Protein AF-A0A6P7GUC5-F1 (afdb_monomer)

Solvent-accessible surface area (backbone atoms only — not comparable to full-atom values): 12044 Å² total; per-residue (Å²): 135,91,84,84,87,88,86,88,76,72,99,66,48,44,67,80,44,71,44,98,54,87,87,63,82,78,76,85,81,84,88,79,85,81,87,86,75,87,81,84,77,70,54,74,70,54,43,53,52,52,51,50,49,60,71,64,71,56,90,74,89,80,86,81,86,86,87,84,86,86,84,71,98,68,81,64,103,61,96,75,87,87,77,90,80,88,52,97,41,102,82,60,71,89,86,76,85,88,87,85,41,72,77,88,30,85,78,31,36,77,35,63,64,91,56,71,45,72,82,86,52,39,68,74,74,46,69,62,86,94,43,61,42,58,83,64,85,69,72,31,34,76,92,79,68,41,48,64,67,59,54,51,54,48,51,54,46,48,29,71,71,73,68,45,83,77,75,84,125

Radius of gyration: 22.19 Å; Cα contacts (8 Å, |Δi|>4): 91; chains: 1; bounding box: 56×47×57 Å

Secondary structure (DSSP, 8-state):
----------S-SGGG---S-SS-----------------PPPHHHHHHHHHHHHTT---------------SS--S-S--------SSTT---------B-SS-TT-TTS-TTPPB-TT-----EEETTEEESSS----BTTTTB-HHHHHHHHHHHHHHH-------

Foldseek 3Di:
DDDDDDDDDDPACLQVAADPDPPDRDGDDDPDDDDDDDDDDDDPVVVVVVVVVVVVVDDDPDDDDDDDDDDDPDDDPDPDDDDDDDDVDPPDDDPDDDDFADDPQPNHNNHHNVDTDPVQDQFDWDDDPNDIPPPDTQRDGVVVPSRVVVVVVVVVCCCVPVVDDPPDD

Mean predicted aligned error: 8.81 Å

Sequence (169 aa):
MRQELVLIREKDDIDAIIATDETEKPKIEINKLYWNVPHILPNISEQLRLNKIVRSNTELPIKFRSWELIEYPTLNNSTRHTWPVNTTTKLESPRHIVVAFHDGRKGKMLKDMSKFDHCNLTNIRMFLNSERYPYQDLNLDFDSNRFATLYEMFANFQESYYHLQTNQS

InterPro domains:
  IPR049512 Double jelly roll-like domain [PF21738] (2-168)

Structure (mmCIF, N/CA/C/O backbone):
data_AF-A0A6P7GUC5-F1
#
_entry.id   AF-A0A6P7GUC5-F1
#
loop_
_atom_site.group_PDB
_atom_site.id
_atom_site.type_symbol
_atom_site.label_atom_id
_atom_site.label_alt_id
_atom_site.label_comp_id
_atom_site.label_asym_id
_atom_site.label_entity_id
_atom_site.label_seq_id
_atom_site.pdbx_PDB_ins_code
_atom_site.Cartn_x
_atom_site.Cartn_y
_atom_site.Cartn_z
_atom_site.occupancy
_atom_site.B_iso_or_equiv
_atom_site.auth_seq_id
_atom_site.auth_comp_id
_atom_site.auth_asym_id
_atom_site.auth_atom_id
_atom_site.pdbx_PDB_model_num
ATOM 1 N N . MET A 1 1 ? -11.924 26.507 14.822 1.00 54.81 1 MET A N 1
ATOM 2 C CA . MET A 1 1 ? -11.037 25.451 14.290 1.00 54.81 1 MET A CA 1
ATOM 3 C C . MET A 1 1 ? -10.538 25.926 12.937 1.00 54.81 1 MET A C 1
ATOM 5 O O . MET A 1 1 ? -11.368 26.208 12.084 1.00 54.81 1 MET A O 1
ATOM 9 N N . ARG A 1 2 ? -9.228 26.131 12.770 1.00 72.12 2 ARG A N 1
ATOM 10 C CA . ARG A 1 2 ? -8.651 26.508 11.472 1.00 72.12 2 ARG A CA 1
ATOM 11 C C . ARG A 1 2 ? -8.560 25.241 10.625 1.00 72.12 2 ARG A C 1
ATOM 13 O O . ARG A 1 2 ? -8.024 24.245 11.097 1.00 72.12 2 ARG A O 1
ATOM 20 N N . GLN A 1 3 ? -9.137 25.273 9.432 1.00 78.44 3 GLN A N 1
ATOM 21 C CA . GLN A 1 3 ? -9.002 24.210 8.441 1.00 78.44 3 GLN A CA 1
ATOM 22 C C . GLN A 1 3 ? -7.952 24.650 7.423 1.00 78.44 3 GLN A C 1
ATOM 24 O O . GLN A 1 3 ? -7.968 25.801 6.986 1.00 78.44 3 GLN A O 1
ATOM 29 N N . GLU A 1 4 ? -7.030 23.758 7.082 1.00 83.25 4 GLU A N 1
ATOM 30 C CA . GLU A 1 4 ? -5.949 24.016 6.136 1.00 83.25 4 GLU A CA 1
ATOM 31 C C . GLU A 1 4 ? -5.842 22.840 5.165 1.00 83.25 4 GLU A C 1
ATOM 33 O O . GLU A 1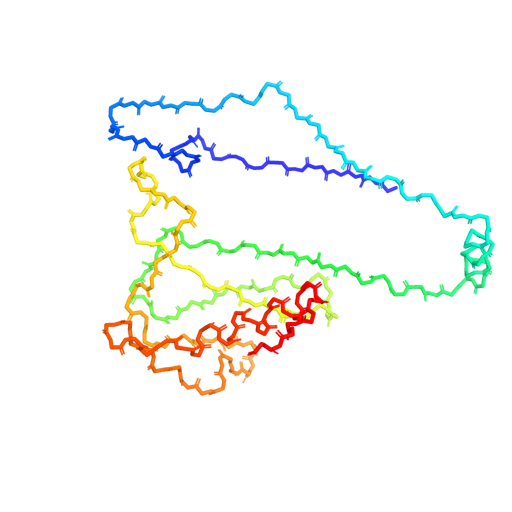 4 ? -5.925 21.682 5.575 1.00 83.25 4 GLU A O 1
ATOM 38 N N . LEU A 1 5 ? -5.690 23.155 3.879 1.00 81.56 5 LEU A N 1
ATOM 39 C CA . LEU A 1 5 ? -5.434 22.194 2.815 1.00 81.56 5 LEU A CA 1
ATOM 40 C C . LEU A 1 5 ? -4.040 22.482 2.262 1.00 81.56 5 LEU A C 1
ATOM 42 O O . LEU A 1 5 ? -3.817 23.538 1.673 1.00 81.56 5 LEU A O 1
ATOM 46 N N . VAL A 1 6 ? -3.119 21.542 2.456 1.00 85.56 6 VAL A N 1
ATOM 47 C CA . VAL A 1 6 ? -1.757 21.610 1.919 1.00 85.56 6 VAL A CA 1
ATOM 48 C C . VAL A 1 6 ? -1.662 20.649 0.743 1.00 85.56 6 VAL A C 1
ATOM 50 O O . VAL A 1 6 ? -2.021 19.480 0.866 1.00 85.56 6 VAL A O 1
ATOM 53 N N . LEU A 1 7 ? -1.182 21.141 -0.397 1.00 84.88 7 LEU A N 1
ATOM 54 C CA . LEU A 1 7 ? -0.927 20.333 -1.585 1.00 84.88 7 LEU A CA 1
ATOM 55 C C . LEU A 1 7 ? 0.566 20.330 -1.857 1.00 84.88 7 LEU A C 1
ATOM 57 O O . LEU A 1 7 ? 1.197 21.384 -1.905 1.00 84.88 7 LEU A O 1
ATOM 61 N N . ILE A 1 8 ? 1.107 19.136 -2.047 1.00 87.19 8 ILE A N 1
ATOM 62 C CA . ILE A 1 8 ? 2.510 18.916 -2.367 1.00 87.19 8 ILE A CA 1
ATOM 63 C C . ILE A 1 8 ? 2.534 18.353 -3.785 1.00 87.19 8 ILE A C 1
ATOM 65 O O . ILE A 1 8 ? 1.852 17.371 -4.069 1.00 87.19 8 ILE A O 1
ATOM 69 N N . ARG A 1 9 ? 3.263 19.013 -4.683 1.00 87.25 9 ARG A N 1
ATOM 70 C CA . ARG A 1 9 ? 3.441 18.598 -6.077 1.00 87.25 9 ARG A CA 1
ATOM 71 C C . ARG A 1 9 ? 4.933 18.513 -6.354 1.00 87.25 9 ARG A C 1
ATOM 73 O O . ARG A 1 9 ? 5.680 19.393 -5.927 1.00 87.25 9 ARG A O 1
ATOM 80 N N . GLU A 1 10 ? 5.334 17.468 -7.063 1.00 85.38 10 GLU A N 1
ATOM 81 C CA . GLU A 1 10 ? 6.693 17.340 -7.576 1.00 85.38 10 GLU A CA 1
ATOM 82 C C . GLU A 1 10 ? 7.010 18.425 -8.612 1.00 85.38 10 GLU A C 1
ATOM 84 O O . GLU A 1 10 ? 6.135 19.145 -9.104 1.00 85.38 10 GLU A O 1
ATOM 89 N N . LYS A 1 11 ? 8.296 18.581 -8.923 1.00 85.88 11 LYS A N 1
ATOM 90 C CA . LYS A 1 11 ? 8.757 19.610 -9.867 1.00 85.88 11 LYS A CA 1
ATOM 91 C C . LYS A 1 11 ? 8.241 19.380 -11.292 1.00 85.88 11 LYS A C 1
ATOM 93 O O . LYS A 1 11 ? 8.078 20.346 -12.041 1.00 85.88 11 LYS A O 1
ATOM 98 N N . ASP A 1 12 ? 8.045 18.124 -11.668 1.00 86.88 12 ASP A N 1
ATOM 99 C CA . ASP A 1 12 ? 7.608 17.713 -12.994 1.00 86.88 12 ASP A CA 1
ATOM 100 C C . ASP A 1 12 ? 6.355 16.828 -12.936 1.00 86.88 12 ASP A C 1
ATOM 102 O O . ASP A 1 12 ? 5.935 16.367 -11.875 1.00 86.88 12 ASP A O 1
ATOM 106 N N . ASP A 1 13 ? 5.729 16.657 -14.102 1.00 87.69 13 ASP A N 1
ATOM 107 C CA . ASP A 1 13 ? 4.472 15.918 -14.269 1.00 87.69 13 ASP A CA 1
ATOM 108 C C . ASP A 1 13 ? 4.686 14.517 -14.843 1.00 87.69 13 ASP A C 1
ATOM 110 O O . ASP A 1 13 ? 3.726 13.866 -15.252 1.00 87.69 13 ASP A O 1
ATOM 114 N N . ILE A 1 14 ? 5.939 14.057 -14.897 1.00 87.81 14 ILE A N 1
ATOM 115 C CA . ILE A 1 14 ? 6.324 12.825 -15.594 1.00 87.81 14 ILE A CA 1
ATOM 116 C C . ILE A 1 14 ? 5.590 11.620 -15.002 1.00 87.81 14 ILE A C 1
ATOM 118 O O . ILE A 1 14 ? 5.098 10.779 -15.746 1.00 87.81 14 ILE A O 1
ATOM 122 N N . ASP A 1 15 ? 5.464 11.579 -13.676 1.00 86.75 15 ASP A N 1
ATOM 123 C CA . ASP A 1 15 ? 4.814 10.486 -12.947 1.00 86.75 15 ASP A CA 1
ATOM 124 C C . ASP A 1 15 ? 3.275 10.586 -12.929 1.00 86.75 15 ASP A C 1
ATOM 126 O O . ASP A 1 15 ? 2.598 9.667 -12.465 1.00 86.75 15 ASP A O 1
ATOM 130 N N . ALA A 1 16 ? 2.701 11.693 -13.414 1.00 87.00 16 ALA A N 1
ATOM 131 C CA . ALA A 1 16 ? 1.257 11.942 -13.401 1.00 87.00 16 ALA A CA 1
ATOM 132 C C . ALA A 1 16 ? 0.560 11.584 -14.726 1.00 87.00 16 ALA A C 1
ATOM 134 O O . ALA A 1 16 ? -0.669 11.649 -14.816 1.00 87.00 16 ALA A O 1
ATOM 135 N N . ILE A 1 17 ? 1.329 11.236 -15.758 1.00 87.06 17 ILE A N 1
ATOM 136 C CA . ILE A 1 17 ? 0.854 11.018 -17.127 1.00 87.06 17 ILE A CA 1
ATOM 137 C C . ILE A 1 17 ? 1.443 9.739 -17.710 1.00 87.06 17 ILE A C 1
ATOM 139 O O . ILE A 1 17 ? 2.521 9.296 -17.328 1.00 87.06 17 ILE A O 1
ATOM 143 N N . ILE A 1 18 ? 0.730 9.169 -18.677 1.00 87.62 18 ILE A N 1
ATOM 144 C CA . ILE A 1 18 ? 1.200 8.032 -19.465 1.00 87.62 18 ILE A CA 1
ATOM 145 C C . ILE A 1 18 ? 1.194 8.488 -20.916 1.00 87.62 18 ILE A C 1
ATOM 147 O O . ILE A 1 18 ? 0.136 8.830 -21.450 1.00 87.62 18 ILE A O 1
ATOM 151 N N . ALA A 1 19 ? 2.368 8.521 -21.534 1.00 85.62 19 ALA A N 1
ATOM 152 C CA . ALA A 1 19 ? 2.530 8.861 -22.940 1.00 85.62 19 ALA A CA 1
ATOM 153 C C . ALA A 1 19 ? 2.808 7.598 -23.765 1.00 85.62 19 ALA A C 1
ATOM 155 O O . ALA A 1 19 ? 3.264 6.580 -23.245 1.00 85.62 19 ALA A O 1
ATOM 156 N N . THR A 1 20 ? 2.524 7.669 -25.065 1.00 84.75 20 THR A N 1
ATOM 157 C CA . THR A 1 20 ? 2.887 6.603 -26.018 1.00 84.75 20 THR A CA 1
ATOM 158 C C . THR A 1 20 ? 4.249 6.841 -26.670 1.00 84.75 20 THR A C 1
ATOM 160 O O . THR A 1 20 ? 4.858 5.890 -27.156 1.00 84.75 20 THR A O 1
ATOM 163 N N . ASP A 1 21 ? 4.746 8.080 -26.629 1.00 83.38 21 ASP A N 1
ATOM 164 C CA . ASP A 1 21 ? 6.042 8.508 -27.155 1.00 83.38 21 ASP A CA 1
ATOM 165 C C . ASP A 1 21 ? 6.838 9.223 -26.045 1.00 83.38 21 ASP A C 1
ATOM 167 O O . ASP A 1 21 ? 6.285 10.017 -25.285 1.00 83.38 21 ASP A O 1
ATOM 171 N N . GLU A 1 22 ? 8.140 8.940 -25.942 1.00 77.62 22 GLU A N 1
ATOM 172 C CA . GLU A 1 22 ? 9.060 9.568 -24.978 1.00 77.62 22 GLU A CA 1
ATOM 173 C C . GLU A 1 22 ? 9.442 11.006 -25.355 1.00 77.62 22 GLU A C 1
ATOM 175 O O . GLU A 1 22 ? 9.984 11.746 -24.530 1.00 77.62 22 GLU A O 1
ATOM 180 N N . THR A 1 23 ? 9.209 11.406 -26.606 1.00 79.19 23 THR A N 1
ATOM 181 C CA . THR A 1 23 ? 9.540 12.754 -27.087 1.00 79.19 23 THR A CA 1
ATOM 182 C C . THR A 1 23 ? 8.492 13.795 -26.708 1.00 79.19 23 THR A C 1
ATOM 184 O O . THR A 1 23 ? 8.808 14.988 -26.619 1.00 79.19 23 THR A O 1
ATOM 187 N N . GLU A 1 24 ? 7.264 13.361 -26.429 1.00 77.25 24 GLU A N 1
ATOM 188 C CA . GLU A 1 24 ? 6.219 14.231 -25.917 1.00 77.25 24 GLU A CA 1
ATOM 189 C C . GLU A 1 24 ? 6.529 14.616 -24.470 1.00 77.25 24 GLU A C 1
ATOM 191 O O . GLU A 1 24 ? 6.925 13.799 -23.644 1.00 77.25 24 GLU A O 1
ATOM 196 N N . LYS A 1 25 ? 6.340 15.897 -24.147 1.00 76.94 25 LYS A N 1
ATOM 197 C CA . LYS A 1 25 ? 6.470 16.416 -22.780 1.00 76.94 25 LYS A CA 1
ATOM 198 C C . LYS A 1 25 ? 5.140 17.022 -22.354 1.00 76.94 25 LYS A C 1
ATOM 200 O O . LYS A 1 25 ? 5.010 18.251 -22.370 1.00 76.94 25 LYS A O 1
ATOM 205 N N . PRO A 1 26 ? 4.128 16.194 -22.043 1.00 80.56 26 PRO A N 1
ATOM 206 C CA . PRO A 1 26 ? 2.843 16.706 -21.619 1.00 80.56 26 PRO A CA 1
ATOM 207 C C . PRO A 1 26 ? 3.006 17.374 -20.252 1.00 80.56 26 PRO A C 1
ATOM 209 O O . PRO A 1 26 ? 3.846 16.993 -19.436 1.00 80.56 26 PRO A O 1
ATOM 212 N N . LYS A 1 27 ? 2.208 18.413 -20.027 1.00 85.94 27 LYS A N 1
ATOM 213 C CA . LYS A 1 27 ? 2.234 19.225 -18.812 1.00 85.94 27 LYS A CA 1
ATOM 214 C C . LYS A 1 27 ? 0.815 19.381 -18.297 1.00 85.94 27 LYS A C 1
ATOM 216 O O . LYS A 1 27 ? -0.099 19.663 -19.072 1.00 85.94 27 LYS A O 1
ATOM 221 N N . ILE A 1 28 ? 0.638 19.230 -16.992 1.00 88.75 28 ILE A N 1
ATOM 222 C CA . ILE A 1 28 ? -0.659 19.370 -16.340 1.00 88.75 28 ILE A CA 1
ATOM 223 C C . ILE A 1 28 ? -0.793 20.797 -15.808 1.00 88.75 28 ILE A C 1
ATOM 225 O O . ILE A 1 28 ? -0.056 21.237 -14.922 1.00 88.75 28 ILE A O 1
ATOM 229 N N . GLU A 1 29 ? -1.776 21.533 -16.316 1.00 90.25 29 GLU A N 1
ATOM 230 C CA . GLU A 1 29 ? -2.089 22.879 -15.836 1.00 90.25 29 GLU A CA 1
ATOM 231 C C . GLU A 1 29 ? -3.378 22.861 -15.008 1.00 90.25 29 GLU A C 1
ATOM 233 O O . GLU A 1 29 ? -4.479 22.637 -15.511 1.00 90.25 29 GLU A O 1
ATOM 238 N N . ILE A 1 30 ? -3.230 23.077 -13.698 1.00 89.50 30 ILE A N 1
ATOM 239 C CA . ILE A 1 30 ? -4.353 23.145 -12.759 1.00 89.50 30 ILE A CA 1
ATOM 240 C C . ILE A 1 30 ? -4.849 24.591 -12.728 1.00 89.50 30 ILE A C 1
ATOM 242 O O . ILE A 1 30 ? -4.292 25.435 -12.032 1.00 89.50 30 ILE A O 1
ATOM 246 N N . ASN A 1 31 ? -5.906 24.875 -13.486 1.00 93.69 31 ASN A N 1
ATOM 247 C CA . ASN A 1 31 ? -6.454 26.231 -13.600 1.00 93.69 31 ASN A CA 1
ATOM 248 C C . ASN A 1 31 ? -7.296 26.646 -12.389 1.00 93.69 31 ASN A C 1
ATOM 250 O O . ASN A 1 31 ? -7.298 27.810 -11.990 1.00 93.69 31 ASN A O 1
ATOM 254 N N . LYS A 1 32 ? -8.065 25.707 -11.829 1.00 91.81 32 LYS A N 1
ATOM 255 C CA . LYS A 1 32 ? -8.955 25.943 -10.689 1.00 91.81 32 LYS A CA 1
ATOM 256 C C . LYS A 1 32 ? -9.017 24.702 -9.818 1.00 91.81 32 LYS A C 1
ATOM 258 O O . LYS A 1 32 ? -9.097 23.589 -10.330 1.00 91.81 32 LYS A O 1
ATOM 263 N N . LEU A 1 33 ? -9.046 24.922 -8.510 1.00 88.12 33 LEU A N 1
ATOM 264 C CA . LEU A 1 33 ? -9.247 23.882 -7.515 1.00 88.12 33 LEU A CA 1
ATOM 265 C C . LEU A 1 33 ? -10.369 24.311 -6.572 1.00 88.12 33 LEU A C 1
ATOM 267 O O . LEU A 1 33 ? -10.338 25.415 -6.030 1.00 88.12 33 LEU A O 1
ATOM 271 N N . TYR A 1 34 ? -11.345 23.430 -6.375 1.00 88.69 34 TYR A N 1
ATOM 272 C CA . TYR A 1 34 ? -12.446 23.638 -5.442 1.00 88.69 34 TYR A CA 1
ATOM 273 C C . TYR A 1 34 ? -12.396 22.565 -4.361 1.00 88.69 34 TYR A C 1
ATOM 275 O O . TYR A 1 34 ? -12.351 21.374 -4.667 1.00 88.69 34 TYR A O 1
ATOM 283 N N . TRP A 1 35 ? -12.415 22.987 -3.098 1.00 85.62 35 TRP A N 1
ATOM 284 C CA . TRP A 1 35 ? -12.523 22.073 -1.970 1.00 85.62 35 TRP A CA 1
ATOM 285 C C . TRP A 1 35 ? -13.980 21.994 -1.515 1.00 85.62 35 TRP A C 1
ATOM 287 O O . TRP A 1 35 ? -14.486 22.887 -0.838 1.00 85.62 35 TRP A O 1
ATOM 297 N N . ASN A 1 36 ? -14.666 20.925 -1.923 1.00 85.12 36 ASN A N 1
ATOM 298 C CA . ASN A 1 36 ? -16.059 20.688 -1.554 1.00 85.12 36 ASN A CA 1
ATOM 299 C C . ASN A 1 36 ? -16.122 19.947 -0.217 1.00 85.12 36 ASN A C 1
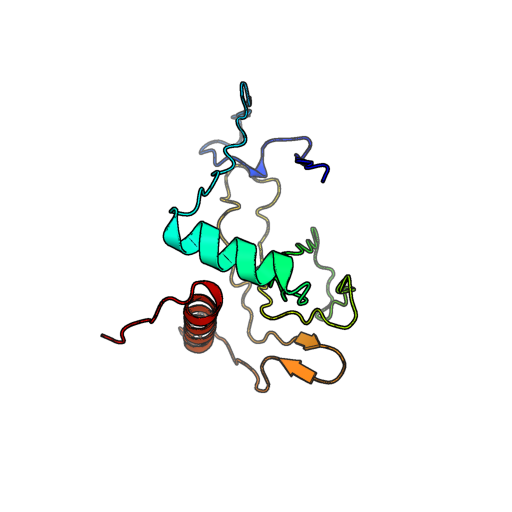ATOM 301 O O . ASN A 1 36 ? -15.916 18.735 -0.162 1.00 85.12 36 ASN A O 1
ATOM 305 N N . VAL A 1 37 ? -16.430 20.674 0.856 1.00 82.69 37 VAL A N 1
ATOM 306 C CA . VAL A 1 37 ? -16.661 20.088 2.180 1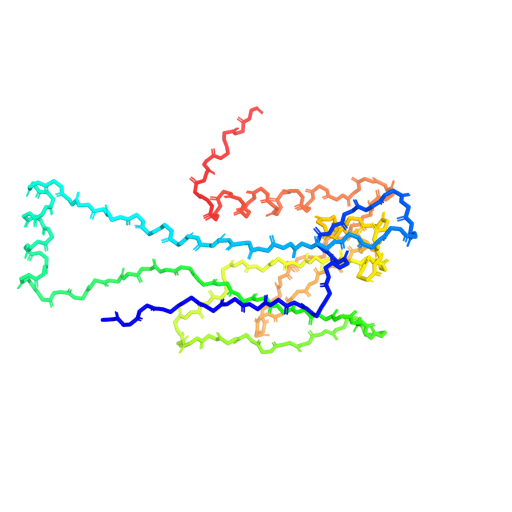.00 82.69 37 VAL A CA 1
ATOM 307 C C . VAL A 1 37 ? -18.172 19.933 2.388 1.00 82.69 37 VAL A C 1
ATOM 309 O O . VAL A 1 37 ? -18.879 20.940 2.454 1.00 82.69 37 VAL A O 1
ATOM 312 N N . PRO A 1 38 ? -18.709 18.701 2.465 1.00 81.88 38 PRO A N 1
ATOM 313 C CA . PRO A 1 38 ? -20.132 18.504 2.690 1.00 81.88 38 PRO A CA 1
ATOM 314 C C . PRO A 1 38 ? -20.513 18.974 4.096 1.00 81.88 38 PRO A C 1
ATOM 316 O O . PRO A 1 38 ? -19.961 18.518 5.098 1.00 81.88 38 PRO A O 1
ATOM 319 N N . HIS A 1 39 ? -21.495 19.868 4.171 1.00 80.06 39 HIS A N 1
ATOM 320 C CA . HIS A 1 39 ? -22.097 20.279 5.432 1.00 80.06 39 HIS A CA 1
ATOM 321 C C . HIS A 1 39 ? -23.307 19.394 5.723 1.00 80.06 39 HIS A C 1
ATOM 323 O O . HIS A 1 39 ? -24.326 19.469 5.039 1.00 80.06 39 HIS A O 1
ATOM 329 N N . ILE A 1 40 ? -23.188 18.545 6.742 1.00 82.31 40 ILE A N 1
ATOM 330 C CA . ILE A 1 40 ? -24.287 17.691 7.193 1.00 82.31 40 ILE A CA 1
ATOM 331 C C . ILE A 1 40 ? -25.073 18.467 8.250 1.00 82.31 40 ILE A C 1
ATOM 333 O O . ILE A 1 40 ? -24.546 18.775 9.319 1.00 82.31 40 ILE A O 1
ATOM 337 N N . LEU A 1 41 ? -26.332 18.789 7.950 1.00 85.62 41 LEU A N 1
ATOM 338 C CA . LEU A 1 41 ? -27.255 19.389 8.910 1.00 85.62 41 LEU A CA 1
ATOM 339 C C . LEU A 1 41 ? -28.174 18.296 9.474 1.00 85.62 41 LEU A C 1
ATOM 341 O O . LEU A 1 41 ? -28.856 17.625 8.696 1.00 85.62 41 LEU A O 1
ATOM 345 N N . PRO A 1 42 ? -28.201 18.083 10.802 1.00 86.25 42 PRO A N 1
ATOM 346 C CA . PRO A 1 42 ? -29.098 17.107 11.400 1.00 86.25 42 PRO A CA 1
ATOM 347 C C . PRO A 1 42 ? -30.554 17.567 11.266 1.00 86.25 42 PRO A C 1
ATOM 349 O O . PRO A 1 42 ? -30.854 18.762 11.301 1.00 86.25 42 PRO A O 1
ATOM 352 N N . ASN A 1 43 ? -31.478 16.610 11.161 1.00 91.44 43 ASN A N 1
ATOM 353 C CA . ASN A 1 43 ? -32.903 16.910 11.292 1.00 91.44 43 ASN A CA 1
ATOM 354 C C . ASN A 1 43 ? -33.221 17.391 12.726 1.00 91.44 43 ASN A C 1
ATOM 356 O O . ASN A 1 43 ? -32.426 17.187 13.642 1.00 91.44 43 ASN A O 1
ATOM 360 N N . ILE A 1 44 ? -34.395 17.991 12.947 1.00 91.12 44 ILE A N 1
ATOM 361 C CA . ILE A 1 44 ? -34.767 18.560 14.260 1.00 91.12 44 ILE A CA 1
ATOM 362 C C . ILE A 1 44 ? -34.692 17.515 15.392 1.00 91.12 44 ILE A C 1
ATOM 364 O O . ILE A 1 44 ? -34.246 17.831 16.494 1.00 91.12 44 ILE A O 1
ATOM 368 N N . SER A 1 45 ? -35.087 16.264 15.132 1.00 91.12 45 SER A N 1
ATOM 369 C CA . SER A 1 45 ? -35.058 15.189 16.136 1.00 91.12 45 SER A CA 1
ATOM 370 C C . SER A 1 45 ? -33.626 14.839 16.558 1.00 91.12 45 SER A C 1
ATOM 372 O O . SER A 1 45 ? -33.312 14.792 17.750 1.00 91.12 45 SER A O 1
ATOM 374 N N . GLU A 1 46 ? -32.727 14.684 15.587 1.00 89.06 46 GLU A N 1
ATOM 375 C CA . GLU A 1 46 ? -31.309 14.411 15.815 1.00 89.06 46 GLU A CA 1
ATOM 376 C C . GLU A 1 46 ? -30.586 15.629 16.394 1.00 89.06 46 GLU A C 1
ATOM 378 O O . GLU A 1 46 ? -29.727 15.486 17.260 1.00 89.06 46 GLU A O 1
ATOM 383 N N . GLN A 1 47 ? -30.986 16.843 16.018 1.00 90.81 47 GLN A N 1
ATOM 384 C CA . GLN A 1 47 ? -30.466 18.071 16.610 1.00 90.81 47 GLN A CA 1
ATOM 385 C C . GLN A 1 47 ? -30.811 18.162 18.103 1.00 90.81 47 GLN A C 1
ATOM 387 O O . GLN A 1 47 ? -29.956 18.524 18.910 1.00 90.81 47 GLN A O 1
ATOM 392 N N . LEU A 1 48 ? -32.035 17.798 18.504 1.00 91.56 48 LEU A N 1
ATOM 393 C CA . LEU A 1 48 ? -32.423 17.730 19.918 1.00 91.56 48 LEU A CA 1
ATOM 394 C C . LEU A 1 48 ? -31.615 16.670 20.681 1.00 91.56 48 LEU A C 1
ATOM 396 O O . LEU A 1 48 ? -31.181 16.930 21.806 1.00 91.56 48 LEU A O 1
ATOM 400 N N . ARG A 1 49 ? -31.367 15.505 20.067 1.00 87.31 49 ARG A N 1
ATOM 401 C CA . ARG A 1 49 ? -30.509 14.452 20.637 1.00 87.31 49 ARG A CA 1
ATOM 402 C C . ARG A 1 49 ? -29.075 14.935 20.832 1.00 87.31 49 ARG A C 1
ATOM 404 O O . ARG A 1 49 ? -28.554 14.836 21.941 1.00 87.31 49 ARG A O 1
ATOM 411 N N . LEU A 1 50 ? -28.473 15.522 19.799 1.00 86.31 50 LEU A N 1
ATOM 412 C CA . LEU A 1 50 ? -27.126 16.090 19.854 1.00 86.31 50 LEU A CA 1
ATOM 413 C C . LEU A 1 50 ? -27.031 17.194 20.910 1.00 86.31 50 LEU A C 1
ATOM 415 O O . LEU A 1 50 ? -26.124 17.170 21.735 1.00 86.31 50 LEU A O 1
ATOM 419 N N . ASN A 1 51 ? -28.006 18.103 20.970 1.00 87.75 51 ASN A N 1
ATOM 420 C CA . ASN A 1 51 ? -28.053 19.151 21.992 1.00 87.75 51 ASN A CA 1
ATOM 421 C C . ASN A 1 51 ? -28.127 18.582 23.414 1.00 87.75 51 ASN A C 1
ATOM 423 O O . ASN A 1 51 ? -27.533 19.152 24.326 1.00 87.75 51 ASN A O 1
ATOM 427 N N . LYS A 1 52 ? -28.834 17.465 23.628 1.00 89.62 52 LYS A N 1
ATOM 428 C CA . LYS A 1 52 ? -28.874 16.799 24.937 1.00 89.62 52 LYS A CA 1
ATOM 429 C C . LYS A 1 52 ? -27.502 16.247 25.328 1.00 89.62 52 LYS A C 1
ATOM 431 O O . LYS A 1 52 ? -27.108 16.425 26.475 1.00 89.62 52 LYS A O 1
ATOM 436 N N . ILE A 1 53 ? -26.782 15.644 24.381 1.00 86.75 53 ILE A N 1
ATOM 437 C CA . ILE A 1 53 ? -25.424 15.118 24.590 1.00 86.75 53 ILE A CA 1
ATOM 438 C C . ILE A 1 53 ? -24.427 16.256 24.861 1.00 86.75 53 ILE A C 1
ATOM 440 O O . ILE A 1 53 ? -23.611 16.173 25.774 1.00 86.75 53 ILE A O 1
ATOM 444 N N . VAL A 1 54 ? -24.526 17.358 24.114 1.00 86.06 54 VAL A N 1
ATOM 445 C CA . VAL A 1 54 ? -23.701 18.554 24.348 1.00 86.06 54 VAL A CA 1
ATOM 446 C C . VAL A 1 54 ? -23.970 19.127 25.743 1.00 86.06 54 VAL A C 1
ATOM 448 O O . VAL A 1 54 ? -23.038 19.464 26.466 1.00 86.06 54 VAL A O 1
ATOM 451 N N . ARG A 1 55 ? -25.241 19.189 26.164 1.00 88.88 55 ARG A N 1
ATOM 452 C CA . ARG A 1 55 ? -25.630 19.674 27.500 1.00 88.88 55 ARG A CA 1
ATOM 453 C C . ARG A 1 55 ? -25.199 18.753 28.635 1.00 88.88 55 ARG A C 1
ATOM 455 O O . ARG A 1 55 ? -24.938 19.252 29.723 1.00 88.88 55 ARG A O 1
ATOM 462 N N . SER A 1 56 ? -25.133 17.441 28.414 1.00 88.50 56 SER A N 1
ATOM 463 C CA . SER A 1 56 ? -24.643 16.499 29.424 1.00 88.50 56 SER A CA 1
ATOM 464 C C . SER A 1 56 ? -23.127 16.562 29.621 1.00 88.50 56 SER A C 1
ATOM 466 O O . SER A 1 56 ? -22.611 15.823 30.456 1.00 88.50 56 SER A O 1
ATOM 468 N N . ASN A 1 57 ? -22.426 17.431 28.874 1.00 82.69 57 ASN A N 1
ATOM 469 C CA . ASN A 1 57 ? -20.985 17.676 28.959 1.00 82.69 57 ASN A CA 1
ATOM 470 C C . ASN A 1 57 ? -20.165 16.377 28.992 1.00 82.69 57 ASN A C 1
ATOM 472 O O . ASN A 1 57 ? -19.203 16.237 29.744 1.00 82.69 57 ASN A O 1
ATOM 476 N N . THR A 1 58 ? -20.621 15.383 28.232 1.00 85.00 58 THR A N 1
ATOM 477 C CA . THR A 1 58 ? -20.035 14.045 28.217 1.00 85.00 58 THR A CA 1
ATOM 478 C C . THR A 1 58 ? -18.992 13.993 27.115 1.00 85.00 58 THR A C 1
ATOM 480 O O . THR A 1 58 ? -19.239 14.473 26.007 1.00 85.00 58 THR A O 1
ATOM 483 N N . GLU A 1 59 ? -17.831 13.412 27.399 1.00 79.69 59 GLU A N 1
ATOM 484 C CA . GLU A 1 59 ? -16.795 13.239 26.385 1.00 79.69 59 GLU A CA 1
ATOM 485 C C . GLU A 1 59 ? -17.298 12.311 25.273 1.00 79.69 59 GLU A C 1
ATOM 487 O O . GLU A 1 59 ? -17.733 11.184 25.519 1.00 79.69 59 GLU A O 1
ATOM 492 N N . LEU A 1 60 ? -17.251 12.802 24.035 1.00 79.62 60 LEU A N 1
ATOM 493 C CA . LEU A 1 60 ? -17.617 12.043 22.847 1.00 79.62 60 LEU A CA 1
ATOM 494 C C . LEU A 1 60 ? -16.345 11.526 22.170 1.00 79.62 60 LEU A C 1
ATOM 496 O O . LEU A 1 60 ? -15.611 12.326 21.583 1.00 79.62 60 LEU A O 1
ATOM 500 N N . PRO A 1 61 ? -16.072 10.210 22.197 1.00 75.56 61 PRO A N 1
ATOM 501 C CA . PRO A 1 61 ? -14.940 9.657 21.472 1.00 75.56 61 PRO A CA 1
ATOM 502 C C . PRO A 1 61 ? -15.222 9.706 19.964 1.00 75.56 61 PRO A C 1
ATOM 504 O O . PRO A 1 61 ? -15.921 8.852 19.414 1.00 75.56 61 PRO A O 1
ATOM 507 N N . ILE A 1 62 ? -14.670 10.709 19.280 1.00 73.94 62 ILE A N 1
ATOM 508 C CA . ILE A 1 62 ? -14.724 10.817 17.820 1.00 73.94 62 ILE A CA 1
ATOM 509 C C . ILE A 1 62 ? -13.551 10.029 17.240 1.00 73.94 62 ILE A C 1
ATOM 511 O O . ILE A 1 62 ? -12.396 10.433 17.349 1.00 73.94 62 ILE A O 1
ATOM 515 N N . LYS A 1 63 ? -13.851 8.891 16.610 1.00 76.25 63 LYS A N 1
ATOM 516 C CA . LYS A 1 63 ? -12.850 8.083 15.909 1.00 76.25 63 LYS A CA 1
ATOM 517 C C . LYS A 1 63 ? -12.674 8.618 14.492 1.00 76.25 63 LYS A C 1
ATOM 519 O O . LYS A 1 63 ? -13.633 8.649 13.725 1.00 76.25 63 LYS A O 1
ATOM 524 N N . PHE A 1 64 ? -11.452 8.986 14.134 1.00 77.25 64 PHE A N 1
ATOM 525 C CA . PHE A 1 64 ? -11.070 9.304 12.761 1.00 77.25 64 PHE A CA 1
ATOM 526 C C . PHE A 1 64 ? -9.955 8.363 12.303 1.00 77.25 64 PHE A C 1
ATOM 528 O O . PHE A 1 64 ? -9.323 7.685 13.111 1.00 77.25 64 PHE A O 1
ATOM 535 N N . ARG A 1 65 ? -9.758 8.278 10.987 1.00 81.31 65 ARG A N 1
ATOM 536 C CA . ARG A 1 65 ? -8.640 7.550 10.384 1.00 81.31 65 ARG A CA 1
ATOM 537 C C . ARG A 1 65 ? -7.646 8.572 9.855 1.00 81.31 65 ARG A C 1
ATOM 539 O O . ARG A 1 65 ? -8.058 9.538 9.216 1.00 81.31 65 ARG A O 1
ATOM 546 N N . SER A 1 66 ? -6.369 8.339 10.103 1.00 81.62 66 SER A N 1
ATOM 547 C CA . SER A 1 66 ? -5.263 9.041 9.462 1.00 81.62 66 SER A CA 1
ATOM 548 C C . SER A 1 66 ? -4.507 8.070 8.560 1.00 81.62 66 SER A C 1
ATOM 550 O O . SER A 1 66 ? -4.605 6.851 8.715 1.00 81.62 66 SER A O 1
ATOM 552 N N . TRP A 1 67 ? -3.792 8.628 7.591 1.00 84.81 67 TRP A N 1
ATOM 553 C CA . TRP A 1 67 ? -2.931 7.891 6.678 1.00 84.81 67 TRP A CA 1
ATOM 554 C C . TRP A 1 67 ? -1.551 8.543 6.693 1.00 84.81 67 TRP A C 1
ATOM 556 O O . TRP A 1 67 ? -1.456 9.770 6.679 1.00 84.81 67 TRP A O 1
ATOM 566 N N . GLU A 1 68 ? -0.503 7.726 6.708 1.00 85.69 68 GLU A N 1
ATOM 567 C CA . GLU A 1 68 ? 0.892 8.151 6.576 1.00 85.69 68 GLU A CA 1
ATOM 568 C C . GLU A 1 68 ? 1.495 7.381 5.396 1.00 85.69 68 GLU A C 1
ATOM 570 O O . GLU A 1 68 ? 1.366 6.158 5.320 1.00 85.69 68 GLU A O 1
ATOM 575 N N . LEU A 1 69 ? 2.099 8.103 4.449 1.00 87.50 69 LEU A N 1
ATOM 576 C CA . LEU A 1 69 ? 2.799 7.522 3.306 1.00 87.50 69 LEU A CA 1
ATOM 577 C C . LEU A 1 69 ? 4.301 7.634 3.543 1.00 87.50 69 LEU A C 1
ATOM 579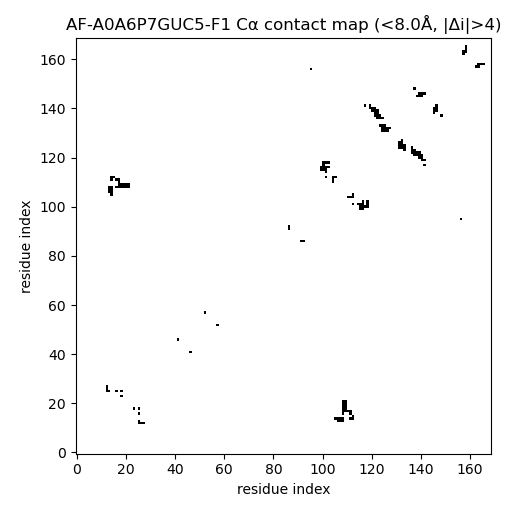 O O . LEU A 1 69 ? 4.809 8.719 3.817 1.00 87.50 69 LEU A O 1
ATOM 583 N N . ILE A 1 70 ? 5.002 6.514 3.392 1.00 87.94 70 ILE A N 1
ATOM 584 C CA . ILE A 1 70 ? 6.457 6.445 3.498 1.00 87.94 70 ILE A CA 1
ATOM 585 C C . ILE A 1 70 ? 6.979 5.887 2.184 1.00 87.94 70 ILE A C 1
ATOM 587 O O . ILE A 1 70 ? 6.709 4.739 1.835 1.00 87.94 70 ILE A O 1
ATOM 591 N N . GLU A 1 71 ? 7.713 6.718 1.451 1.00 87.19 71 GLU A N 1
ATOM 592 C CA . GLU A 1 71 ? 8.280 6.363 0.156 1.00 87.19 71 GLU A CA 1
ATOM 593 C C . GLU A 1 71 ? 9.795 6.174 0.269 1.00 87.19 71 GLU A C 1
ATOM 595 O O . GLU A 1 71 ? 10.512 7.027 0.794 1.00 87.19 71 GLU A O 1
ATOM 600 N N . TYR A 1 72 ? 10.286 5.063 -0.279 1.00 86.88 72 TYR A N 1
ATOM 601 C CA . TYR A 1 72 ? 11.709 4.829 -0.497 1.00 86.88 72 TYR A CA 1
ATOM 602 C C . TYR A 1 72 ? 11.991 4.902 -2.003 1.00 86.88 72 TYR A C 1
ATOM 604 O O . TYR A 1 72 ? 11.747 3.920 -2.703 1.00 86.88 72 TYR A O 1
ATOM 612 N N . PRO A 1 73 ? 12.506 6.035 -2.525 1.00 76.56 73 PRO A N 1
ATOM 613 C CA . PRO A 1 73 ? 12.683 6.225 -3.969 1.00 76.56 73 PRO A CA 1
ATOM 614 C C . PRO A 1 73 ? 13.713 5.261 -4.570 1.00 76.56 73 PRO A C 1
ATOM 616 O O . PRO A 1 73 ? 13.636 4.913 -5.744 1.00 76.56 73 PRO A O 1
ATOM 619 N N . THR A 1 74 ? 14.668 4.811 -3.758 1.00 77.69 74 THR A N 1
ATOM 620 C CA . THR A 1 74 ? 15.629 3.768 -4.109 1.00 77.69 74 THR A CA 1
ATOM 621 C C . THR A 1 74 ? 15.755 2.805 -2.942 1.00 77.69 74 THR A C 1
ATOM 623 O O . THR A 1 74 ? 16.171 3.202 -1.849 1.00 77.69 74 THR A O 1
ATOM 626 N N . LEU A 1 75 ? 15.421 1.538 -3.174 1.00 76.25 75 LEU A N 1
ATOM 627 C CA . LEU A 1 75 ? 15.717 0.472 -2.228 1.00 76.25 75 LEU A CA 1
ATOM 628 C C . LEU A 1 75 ? 17.216 0.171 -2.308 1.00 76.25 75 LEU A C 1
ATOM 630 O O . LEU A 1 75 ? 17.764 -0.061 -3.384 1.00 76.25 75 LEU A O 1
ATOM 634 N N . ASN A 1 76 ? 17.898 0.221 -1.167 1.00 76.75 76 ASN A N 1
ATOM 635 C CA . ASN A 1 76 ? 19.253 -0.309 -1.063 1.00 76.75 76 ASN A CA 1
ATOM 636 C C . ASN A 1 76 ? 19.210 -1.848 -1.169 1.00 76.75 76 ASN A C 1
ATOM 638 O O . ASN A 1 76 ? 18.146 -2.452 -1.071 1.00 76.75 76 ASN A O 1
ATOM 642 N N . ASN A 1 77 ? 20.363 -2.509 -1.303 1.00 79.69 77 ASN A N 1
ATOM 643 C CA . ASN A 1 77 ? 20.444 -3.981 -1.356 1.00 79.69 77 ASN A CA 1
ATOM 644 C C . ASN A 1 77 ? 20.105 -4.673 -0.009 1.00 79.69 77 ASN A C 1
ATOM 646 O O . ASN A 1 77 ? 20.533 -5.800 0.240 1.00 79.69 77 ASN A O 1
ATOM 650 N N . SER A 1 78 ? 19.389 -3.997 0.893 1.00 84.56 78 SER A N 1
ATOM 651 C CA . SER A 1 78 ? 18.926 -4.551 2.162 1.00 84.56 78 SER A CA 1
ATOM 652 C C . SER A 1 78 ? 17.586 -5.252 1.979 1.00 84.56 78 SER A C 1
ATOM 654 O O . SER A 1 78 ? 16.734 -4.828 1.210 1.00 84.56 78 SER A O 1
ATOM 656 N N . THR A 1 79 ? 17.364 -6.301 2.764 1.00 85.62 79 THR A N 1
ATOM 657 C CA . THR A 1 79 ? 16.056 -6.961 2.911 1.00 85.62 79 THR A CA 1
ATOM 658 C C . THR A 1 79 ? 15.307 -6.494 4.161 1.00 85.62 79 THR A C 1
ATOM 660 O O . THR A 1 79 ? 14.252 -7.028 4.505 1.00 85.62 79 THR A O 1
ATOM 663 N N . ARG A 1 80 ? 15.867 -5.521 4.890 1.00 87.44 80 ARG A N 1
ATOM 664 C CA . ARG A 1 80 ? 15.297 -4.951 6.113 1.00 87.44 80 ARG A CA 1
ATOM 665 C C . ARG A 1 80 ? 15.300 -3.434 6.041 1.00 87.44 80 ARG A C 1
ATOM 667 O O . ARG A 1 80 ? 16.347 -2.822 5.826 1.00 87.44 80 ARG A O 1
ATOM 674 N N . HIS A 1 81 ? 14.135 -2.864 6.316 1.00 86.88 81 HIS A N 1
ATOM 675 C CA . HIS A 1 81 ? 13.921 -1.432 6.434 1.00 86.88 81 HIS A CA 1
ATOM 676 C C . HIS A 1 81 ? 13.208 -1.150 7.749 1.00 86.88 81 HIS A C 1
ATOM 678 O O . HIS A 1 81 ? 12.324 -1.905 8.155 1.00 86.88 81 HIS A O 1
ATOM 684 N N . THR A 1 82 ? 13.612 -0.064 8.396 1.00 87.44 82 THR A N 1
ATOM 685 C CA . THR A 1 82 ? 12.997 0.430 9.623 1.00 87.44 82 THR A CA 1
ATOM 686 C C . THR A 1 82 ? 12.599 1.871 9.381 1.00 87.44 82 THR A C 1
ATOM 688 O O . THR A 1 82 ? 13.427 2.679 8.957 1.00 87.44 82 THR A O 1
ATOM 691 N N . TRP A 1 83 ? 11.348 2.191 9.678 1.00 86.00 83 TRP A N 1
ATOM 692 C CA . TRP A 1 83 ? 10.842 3.553 9.685 1.00 86.00 83 TRP A CA 1
ATOM 693 C C . TRP A 1 83 ? 10.131 3.824 11.010 1.00 86.00 83 TRP A C 1
ATOM 695 O O . TRP A 1 83 ? 9.543 2.905 11.592 1.00 86.00 83 TRP A O 1
ATOM 705 N N . PRO A 1 84 ? 10.190 5.064 11.517 1.00 82.19 84 PRO A N 1
ATOM 706 C CA . PRO A 1 84 ? 9.351 5.464 12.631 1.00 82.19 84 PRO A CA 1
ATOM 707 C C . PRO A 1 84 ? 7.894 5.529 12.167 1.00 82.19 84 PRO A C 1
ATOM 709 O O . PRO A 1 84 ? 7.605 6.031 11.085 1.00 82.19 84 PRO A O 1
ATOM 712 N N . VAL A 1 85 ? 6.981 5.033 12.998 1.00 76.50 85 VAL A N 1
ATOM 713 C CA . VAL A 1 85 ? 5.542 5.252 12.827 1.00 76.50 85 VAL A CA 1
ATOM 714 C C . VAL A 1 85 ? 5.143 6.340 13.813 1.00 76.50 85 VAL A C 1
ATOM 716 O O . VAL A 1 85 ? 5.248 6.141 15.027 1.00 76.50 85 VAL A O 1
ATOM 719 N N . ASN A 1 86 ? 4.741 7.504 13.307 1.00 68.12 86 ASN A N 1
ATOM 720 C CA . ASN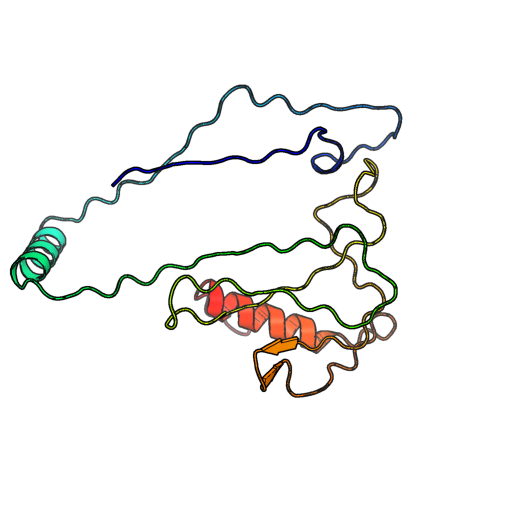 A 1 86 ? 4.419 8.646 14.154 1.00 68.12 86 ASN A CA 1
ATOM 721 C C . ASN A 1 86 ? 2.983 8.517 14.670 1.00 68.12 86 ASN A C 1
ATOM 723 O O . ASN A 1 86 ? 2.030 8.946 14.030 1.00 68.12 86 ASN A O 1
ATOM 727 N N . THR A 1 87 ? 2.812 7.929 15.851 1.00 64.06 87 THR A N 1
ATOM 728 C CA . THR A 1 87 ? 1.515 7.922 16.538 1.00 64.06 87 THR A CA 1
ATOM 729 C C . THR A 1 87 ? 1.390 9.213 17.344 1.00 64.06 87 THR A C 1
ATOM 731 O O . THR A 1 87 ? 2.142 9.415 18.302 1.00 64.06 87 THR A O 1
ATOM 734 N N . THR A 1 88 ? 0.458 10.095 16.972 1.00 57.25 88 THR A N 1
ATOM 735 C CA . THR A 1 88 ? 0.264 11.426 17.592 1.00 57.25 88 THR A CA 1
ATOM 736 C C . THR A 1 88 ? -0.045 11.307 19.086 1.00 57.25 88 THR A C 1
ATOM 738 O O . THR A 1 88 ? 0.249 12.198 19.884 1.00 57.25 88 THR A O 1
ATOM 741 N N . THR A 1 89 ? -0.615 10.168 19.482 1.00 55.94 89 THR A N 1
ATOM 742 C CA . THR A 1 89 ? -0.914 9.799 20.862 1.00 55.94 89 THR A CA 1
ATOM 743 C C . THR A 1 89 ? -0.564 8.326 21.099 1.00 55.94 89 THR A C 1
ATOM 745 O O . THR A 1 89 ? -0.659 7.509 20.187 1.00 55.94 89 THR A O 1
ATOM 748 N N . LYS A 1 90 ? -0.237 7.937 22.342 1.00 54.62 90 LYS A N 1
ATOM 749 C CA . LYS A 1 90 ? -0.055 6.519 22.745 1.00 54.62 90 LYS A CA 1
ATOM 750 C C . LYS A 1 90 ? -1.322 5.646 22.566 1.00 54.62 90 LYS A C 1
ATOM 752 O O . LYS A 1 90 ? -1.310 4.483 22.955 1.00 54.62 90 LYS A O 1
ATOM 757 N N . LEU A 1 91 ? -2.419 6.210 22.050 1.00 59.84 91 LEU A N 1
ATOM 758 C CA . LEU A 1 91 ? -3.695 5.538 21.785 1.00 59.84 91 LEU A CA 1
ATOM 759 C C . LEU A 1 91 ? -3.893 5.163 20.310 1.00 59.84 91 LEU A C 1
ATOM 761 O O . LEU A 1 91 ? -4.807 4.399 19.998 1.00 59.84 91 LEU A O 1
ATOM 765 N N . GLU A 1 92 ? -3.074 5.688 19.402 1.00 68.25 92 GLU A N 1
ATOM 766 C CA . GLU A 1 92 ? -3.157 5.366 17.980 1.00 68.25 92 GLU A CA 1
ATOM 767 C C . GLU A 1 92 ? -2.325 4.111 17.703 1.00 68.25 92 GLU A C 1
ATOM 769 O O . GLU A 1 92 ? -1.120 4.090 17.932 1.00 68.25 92 GLU A O 1
ATOM 774 N N . SER A 1 93 ? -2.971 3.046 17.224 1.00 72.25 93 SER A N 1
ATOM 775 C CA . SER A 1 93 ? -2.286 1.855 16.712 1.00 72.25 93 SER A CA 1
ATOM 776 C C . SER A 1 93 ? -2.525 1.742 15.205 1.00 72.25 93 SER A C 1
ATOM 778 O O . SER A 1 93 ? -3.660 1.948 14.756 1.00 72.25 93 SER A O 1
ATOM 780 N N . PRO A 1 94 ? -1.491 1.431 14.400 1.00 82.50 94 PRO A N 1
ATOM 781 C CA . PRO A 1 94 ? -1.673 1.162 12.981 1.00 82.50 94 PRO A CA 1
ATOM 782 C C . PRO A 1 94 ? -2.633 -0.010 12.801 1.00 82.50 94 PRO A C 1
ATOM 784 O O . PRO A 1 94 ? -2.377 -1.112 13.279 1.00 82.50 94 PRO A O 1
ATOM 787 N N . ARG A 1 95 ? -3.755 0.231 12.122 1.00 85.56 95 ARG A N 1
ATOM 788 C CA . ARG A 1 95 ? -4.763 -0.811 11.882 1.00 85.56 95 ARG A CA 1
ATOM 789 C C . ARG A 1 95 ? -4.470 -1.615 10.619 1.00 85.56 95 ARG A C 1
ATOM 791 O O . ARG A 1 95 ? -4.758 -2.805 10.561 1.00 85.56 95 ARG A O 1
ATOM 798 N N . HIS A 1 96 ? -3.920 -0.954 9.607 1.00 88.88 96 HIS A N 1
ATOM 799 C CA . HIS A 1 96 ? -3.638 -1.531 8.301 1.00 88.88 96 HIS A CA 1
ATOM 800 C C . HIS A 1 96 ? -2.313 -0.988 7.803 1.00 88.88 96 HIS A C 1
ATOM 802 O O . HIS A 1 96 ? -2.022 0.192 7.990 1.00 88.88 96 HIS A O 1
ATOM 808 N N . ILE A 1 97 ? -1.527 -1.848 7.165 1.00 89.50 97 ILE A N 1
ATOM 809 C CA . ILE A 1 97 ? -0.281 -1.456 6.521 1.00 89.50 97 ILE A CA 1
ATOM 810 C C . ILE A 1 97 ? -0.282 -2.071 5.134 1.00 89.50 97 ILE A C 1
ATOM 812 O O . ILE A 1 97 ? -0.459 -3.279 4.981 1.00 89.50 97 ILE A O 1
ATOM 816 N N . VAL A 1 98 ? -0.128 -1.214 4.131 1.00 92.00 98 VAL A N 1
ATOM 817 C CA . VAL A 1 98 ? -0.088 -1.604 2.725 1.00 92.00 98 VAL A CA 1
ATOM 818 C C . VAL A 1 98 ? 1.331 -1.379 2.243 1.00 92.00 98 VAL A C 1
ATOM 820 O O . VAL A 1 98 ? 1.866 -0.280 2.372 1.00 92.00 98 VAL A O 1
ATOM 823 N N . VAL A 1 99 ? 1.941 -2.433 1.711 1.00 91.62 99 VAL A N 1
ATOM 824 C CA . VAL A 1 99 ? 3.262 -2.363 1.092 1.00 91.62 99 VAL A CA 1
ATOM 825 C C . VAL A 1 99 ? 3.087 -2.602 -0.393 1.00 91.62 99 VAL A C 1
ATOM 827 O O . VAL A 1 99 ? 2.420 -3.555 -0.794 1.00 91.62 99 VAL A O 1
ATOM 830 N N . ALA A 1 100 ? 3.681 -1.730 -1.195 1.00 92.56 100 ALA A N 1
ATOM 831 C CA . ALA A 1 100 ? 3.616 -1.805 -2.639 1.00 92.56 100 ALA A CA 1
ATOM 832 C C . ALA A 1 100 ? 4.984 -1.467 -3.235 1.00 92.56 100 ALA A C 1
ATOM 834 O O . ALA A 1 100 ? 5.752 -0.704 -2.646 1.00 92.56 100 ALA A O 1
ATOM 835 N N . PHE A 1 101 ? 5.284 -2.055 -4.389 1.00 91.44 101 PHE A N 1
ATOM 836 C CA . PHE A 1 101 ? 6.574 -1.920 -5.052 1.00 91.44 101 PHE A CA 1
ATOM 837 C C . PHE A 1 101 ? 6.394 -1.391 -6.472 1.00 91.44 101 PHE A C 1
ATOM 839 O O . PHE A 1 101 ? 5.398 -1.679 -7.136 1.00 91.44 101 PHE A O 1
ATOM 846 N N . HIS A 1 102 ? 7.390 -0.641 -6.935 1.00 90.69 102 HIS A N 1
ATOM 847 C CA . HIS A 1 102 ? 7.538 -0.222 -8.323 1.00 90.69 102 HIS A CA 1
ATOM 848 C C . HIS A 1 102 ? 8.899 -0.685 -8.839 1.00 90.69 102 HIS A C 1
ATOM 850 O O . HIS A 1 102 ? 9.910 -0.492 -8.164 1.00 90.69 102 HIS A O 1
ATOM 856 N N . ASP A 1 103 ? 8.936 -1.215 -10.059 1.00 89.44 103 ASP A N 1
ATOM 857 C CA . ASP A 1 103 ? 10.166 -1.576 -10.757 1.00 89.44 103 ASP A CA 1
ATOM 858 C C . ASP A 1 103 ? 10.455 -0.620 -11.923 1.00 89.44 103 ASP A C 1
ATOM 860 O O . ASP A 1 103 ? 9.914 -0.709 -13.039 1.00 89.44 103 ASP A O 1
ATOM 864 N N . GLY A 1 104 ? 11.333 0.344 -11.635 1.00 88.06 104 GLY A N 1
ATOM 865 C CA . GLY A 1 104 ? 11.855 1.288 -12.615 1.00 88.06 104 GLY A CA 1
ATOM 866 C C . GLY A 1 104 ? 10.748 2.001 -13.386 1.00 88.06 104 GLY A C 1
ATOM 867 O O . GLY A 1 104 ? 10.823 2.032 -14.617 1.00 88.06 104 GLY A O 1
ATOM 868 N N . ARG A 1 105 ? 9.715 2.476 -12.676 1.00 88.69 105 ARG A N 1
ATOM 869 C CA . ARG A 1 105 ? 8.580 3.256 -13.208 1.00 88.69 105 ARG A CA 1
ATOM 870 C C . ARG A 1 105 ? 8.753 4.757 -13.001 1.00 88.69 105 ARG A C 1
ATOM 872 O O . ARG A 1 105 ? 8.472 5.519 -13.914 1.00 88.69 105 ARG A O 1
ATOM 879 N N . LYS A 1 106 ? 9.287 5.151 -11.841 1.00 87.75 106 LYS A N 1
ATOM 880 C CA . LYS A 1 106 ? 9.499 6.554 -11.475 1.00 87.75 106 LYS A CA 1
ATOM 881 C C . LYS A 1 106 ? 10.336 7.277 -12.531 1.00 87.75 106 LYS A C 1
ATOM 883 O O . LYS A 1 106 ? 11.393 6.779 -12.929 1.00 87.75 106 LYS A O 1
ATOM 888 N N . GLY A 1 107 ? 9.853 8.427 -12.983 1.00 86.62 107 GLY A N 1
ATOM 889 C CA . GLY A 1 107 ? 10.478 9.249 -14.011 1.00 86.62 107 GLY A CA 1
ATOM 890 C C . GLY A 1 107 ? 10.379 8.688 -15.433 1.00 86.62 107 GLY A C 1
ATOM 891 O O . GLY A 1 107 ? 11.098 9.169 -16.308 1.00 86.62 107 GLY A O 1
ATOM 892 N N . LYS A 1 108 ? 9.536 7.676 -15.696 1.00 87.50 108 LYS A N 1
ATOM 893 C CA . LYS A 1 108 ? 9.353 7.104 -17.042 1.00 87.50 108 LYS A CA 1
ATOM 894 C C . LYS A 1 108 ? 7.939 7.335 -17.567 1.00 87.50 108 LYS A C 1
ATOM 896 O O . LYS A 1 108 ? 7.018 6.633 -17.173 1.00 87.50 108 LYS A O 1
ATOM 901 N N . MET A 1 109 ? 7.798 8.213 -18.563 1.00 85.62 109 MET A N 1
ATOM 902 C CA . MET A 1 109 ? 6.493 8.534 -19.169 1.00 85.62 109 MET A CA 1
ATOM 903 C C . MET A 1 109 ? 5.798 7.352 -19.860 1.00 85.62 109 MET A C 1
ATOM 905 O O . MET A 1 109 ? 4.575 7.343 -19.966 1.00 85.62 109 MET A O 1
ATOM 909 N N . LEU A 1 110 ? 6.550 6.352 -20.331 1.00 87.81 110 LEU A N 1
ATOM 910 C CA . LEU A 1 110 ? 5.967 5.159 -20.959 1.00 87.81 110 LEU A CA 1
ATOM 911 C C . LEU A 1 110 ? 5.407 4.149 -19.948 1.00 87.81 110 LEU A C 1
ATOM 913 O O . LEU A 1 110 ? 4.774 3.169 -20.345 1.00 87.81 110 LEU A O 1
ATOM 917 N N . LYS A 1 111 ? 5.681 4.319 -18.648 1.00 89.25 111 LYS A N 1
ATOM 918 C CA . LYS A 1 111 ? 5.257 3.373 -17.614 1.00 89.25 111 LYS A CA 1
ATOM 919 C C . LYS A 1 111 ? 4.225 4.006 -16.689 1.00 89.25 111 LYS A C 1
ATOM 921 O O . LYS A 1 111 ? 4.461 5.028 -16.068 1.00 89.25 111 LYS A O 1
ATOM 926 N N . ASP A 1 112 ? 3.106 3.310 -16.535 1.00 89.50 112 ASP A N 1
ATOM 927 C CA . ASP A 1 112 ? 2.030 3.693 -15.623 1.00 89.50 112 ASP A CA 1
ATOM 928 C C . ASP A 1 112 ? 2.470 3.589 -14.152 1.00 89.50 112 ASP A C 1
ATOM 930 O O . ASP A 1 112 ? 2.783 2.491 -13.676 1.00 89.50 112 ASP A O 1
ATOM 934 N N . MET A 1 113 ? 2.468 4.724 -13.446 1.00 89.00 113 MET A N 1
ATOM 935 C CA . MET A 1 113 ? 2.775 4.839 -12.014 1.00 89.00 113 MET A CA 1
ATOM 936 C C . MET A 1 113 ? 1.637 4.372 -11.096 1.00 89.00 113 MET A C 1
ATOM 938 O O . MET A 1 113 ? 1.855 4.186 -9.904 1.00 89.00 113 MET A O 1
ATOM 942 N N . SER A 1 114 ? 0.427 4.152 -11.623 1.00 89.38 114 SER A N 1
ATOM 943 C CA . SER A 1 114 ? -0.694 3.586 -10.860 1.00 89.38 114 SER A CA 1
ATOM 944 C C . SER A 1 114 ? -0.613 2.062 -10.710 1.00 89.38 114 SER A C 1
ATOM 946 O O . SER A 1 114 ? -1.415 1.460 -9.989 1.00 89.38 114 SER A O 1
ATOM 948 N N . LYS A 1 115 ? 0.327 1.414 -11.411 1.00 91.38 115 LYS A N 1
ATOM 949 C CA . LYS A 1 115 ? 0.520 -0.037 -11.385 1.00 91.38 115 LYS A CA 1
ATOM 950 C C . LYS A 1 115 ? 1.679 -0.406 -10.476 1.00 91.38 115 LYS A C 1
ATOM 952 O O . LYS A 1 115 ? 2.787 0.092 -10.638 1.00 91.38 115 LYS A O 1
ATOM 957 N N . PHE A 1 116 ? 1.416 -1.369 -9.605 1.00 91.88 116 PHE A N 1
ATOM 958 C CA . PHE A 1 116 ? 2.408 -1.950 -8.715 1.00 91.88 116 PHE A CA 1
ATOM 959 C C . PHE A 1 116 ? 2.947 -3.261 -9.278 1.00 91.88 116 PHE A C 1
ATOM 961 O O . PHE A 1 116 ? 2.226 -4.011 -9.939 1.00 91.88 116 PHE A O 1
ATOM 968 N N . ASP A 1 117 ? 4.216 -3.528 -8.996 1.00 92.38 117 ASP A N 1
ATOM 969 C CA . ASP A 1 117 ? 4.923 -4.725 -9.429 1.00 92.38 117 ASP A CA 1
ATOM 970 C C . ASP A 1 117 ? 5.028 -5.728 -8.276 1.00 92.38 117 ASP A C 1
ATOM 972 O O . ASP A 1 117 ? 5.144 -5.361 -7.107 1.00 92.38 117 ASP A O 1
ATOM 976 N N . HIS A 1 118 ? 5.006 -7.019 -8.603 1.00 92.12 118 HIS A N 1
ATOM 977 C CA . HIS A 1 118 ? 5.166 -8.079 -7.606 1.00 92.12 118 HIS A CA 1
ATOM 978 C C . HIS A 1 118 ? 6.632 -8.312 -7.207 1.00 92.12 118 HIS A C 1
ATOM 980 O O . HIS A 1 118 ? 6.889 -8.947 -6.186 1.00 92.12 118 HIS A O 1
ATOM 986 N N . CYS A 1 119 ? 7.592 -7.831 -8.008 1.00 90.00 119 CYS A N 1
ATOM 987 C CA . CYS A 1 119 ? 9.039 -7.886 -7.751 1.00 90.00 119 CYS A CA 1
ATOM 988 C C . CYS A 1 119 ? 9.575 -9.275 -7.348 1.00 90.00 119 CYS A C 1
ATOM 990 O O . CYS A 1 119 ? 10.506 -9.371 -6.551 1.00 90.00 119 CYS A O 1
ATOM 992 N N . ASN A 1 120 ? 8.975 -10.354 -7.868 1.00 90.06 120 ASN A N 1
ATOM 993 C CA . ASN A 1 120 ? 9.272 -11.746 -7.485 1.00 90.06 120 ASN A CA 1
ATOM 994 C C . ASN A 1 120 ? 9.306 -11.966 -5.962 1.00 90.06 120 ASN A C 1
ATOM 996 O O . ASN A 1 120 ? 10.105 -12.745 -5.439 1.00 90.06 120 ASN A O 1
ATOM 1000 N N . LEU A 1 121 ? 8.441 -11.248 -5.243 1.00 91.75 121 LEU A N 1
ATOM 1001 C CA . LEU A 1 121 ? 8.346 -11.324 -3.799 1.00 91.75 121 LEU A CA 1
ATOM 1002 C C . LEU A 1 121 ? 7.941 -12.738 -3.384 1.00 91.75 121 LEU A C 1
ATOM 1004 O O . LEU A 1 121 ? 6.878 -13.213 -3.760 1.00 91.75 121 LEU A O 1
ATOM 1008 N N . THR A 1 122 ? 8.760 -13.386 -2.562 1.00 93.75 122 THR A N 1
ATOM 1009 C CA . THR A 1 122 ? 8.434 -14.696 -1.976 1.00 93.75 122 THR A CA 1
ATOM 1010 C C . THR A 1 122 ? 7.820 -14.552 -0.592 1.00 93.75 122 THR A C 1
ATOM 1012 O O . THR A 1 122 ? 6.896 -15.270 -0.224 1.00 93.75 122 THR A O 1
ATOM 1015 N N . ASN A 1 123 ? 8.322 -13.603 0.196 1.00 93.75 123 ASN A N 1
ATOM 1016 C CA . ASN A 1 123 ? 7.887 -13.369 1.561 1.00 93.75 123 ASN A CA 1
ATOM 1017 C C . ASN A 1 123 ? 8.031 -11.896 1.923 1.00 93.75 123 ASN A C 1
ATOM 1019 O O . ASN A 1 123 ? 9.073 -11.288 1.684 1.00 93.75 123 ASN A O 1
ATOM 1023 N N . ILE A 1 124 ? 7.014 -11.357 2.590 1.00 92.19 124 ILE A N 1
ATOM 1024 C CA . ILE A 1 124 ? 7.094 -10.079 3.288 1.00 92.19 124 ILE A CA 1
ATOM 1025 C C . ILE A 1 124 ? 6.664 -10.279 4.733 1.00 92.19 124 ILE A C 1
ATOM 1027 O O . ILE A 1 124 ? 5.703 -10.990 5.019 1.00 92.19 124 ILE A O 1
ATOM 1031 N N . ARG A 1 125 ? 7.405 -9.661 5.650 1.00 92.94 125 ARG A N 1
ATOM 1032 C CA . ARG A 1 125 ? 7.067 -9.630 7.068 1.00 92.94 125 ARG A CA 1
ATOM 1033 C C . ARG A 1 125 ? 7.398 -8.273 7.651 1.00 92.94 125 ARG A C 1
ATOM 1035 O O . ARG A 1 125 ? 8.408 -7.663 7.307 1.00 92.94 125 ARG A O 1
ATOM 1042 N N . MET A 1 126 ? 6.565 -7.854 8.578 1.00 90.88 126 MET A N 1
ATOM 1043 C CA . MET A 1 126 ? 6.673 -6.625 9.323 1.00 90.88 126 MET A CA 1
ATOM 1044 C C . MET A 1 126 ? 6.767 -6.944 10.804 1.00 90.88 126 MET A C 1
ATOM 1046 O O . MET A 1 126 ? 6.104 -7.857 11.296 1.00 90.88 126 MET A O 1
ATOM 1050 N N . PHE A 1 127 ? 7.599 -6.183 11.503 1.00 90.31 127 PHE A N 1
ATOM 1051 C CA . PHE A 1 127 ? 7.695 -6.244 12.950 1.00 90.31 127 PHE A CA 1
ATOM 1052 C C . PHE A 1 127 ? 7.157 -4.934 13.510 1.00 90.31 127 PHE A C 1
ATOM 1054 O O . PHE A 1 127 ? 7.730 -3.876 13.262 1.00 90.31 127 PHE A O 1
ATOM 1061 N N . LEU A 1 128 ? 6.040 -5.012 14.228 1.00 87.00 128 LEU A N 1
ATOM 1062 C CA . LEU A 1 128 ? 5.510 -3.899 15.004 1.00 87.00 128 LEU A CA 1
ATOM 1063 C C . LEU A 1 128 ? 5.884 -4.159 16.456 1.00 87.00 128 LEU A C 1
ATOM 1065 O O . LEU A 1 128 ? 5.376 -5.088 17.083 1.00 87.00 128 LEU A O 1
ATOM 1069 N N . ASN A 1 129 ? 6.821 -3.367 16.978 1.00 84.06 129 ASN A N 1
ATOM 1070 C CA . ASN A 1 129 ? 7.49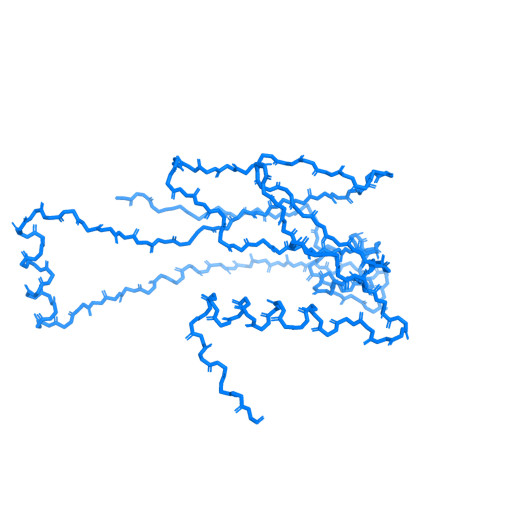1 -3.656 18.246 1.00 84.06 129 ASN A CA 1
ATOM 1071 C C . ASN A 1 129 ? 8.069 -5.090 18.238 1.00 84.06 129 ASN A C 1
ATOM 1073 O O . ASN A 1 129 ? 8.942 -5.394 17.426 1.00 84.06 129 ASN A O 1
ATOM 1077 N N . SER A 1 130 ? 7.573 -5.972 19.109 1.00 85.06 130 SER A N 1
ATOM 1078 C CA . SER A 1 130 ? 8.019 -7.369 19.220 1.00 85.06 130 SER A CA 1
ATOM 1079 C C . SER A 1 130 ? 7.115 -8.367 18.489 1.00 85.06 130 SER A C 1
ATOM 1081 O O . SER A 1 130 ? 7.364 -9.570 18.548 1.00 85.06 130 SER A O 1
ATOM 1083 N N . GLU A 1 131 ? 6.066 -7.901 17.811 1.00 89.81 131 GLU A N 1
ATOM 1084 C CA . GLU A 1 131 ? 5.091 -8.754 17.132 1.00 89.81 131 GLU A CA 1
ATOM 1085 C C . GLU A 1 131 ? 5.334 -8.809 15.625 1.00 89.81 131 GLU A C 1
ATOM 1087 O O . GLU A 1 131 ? 5.662 -7.807 14.987 1.00 89.81 131 GLU A O 1
ATOM 1092 N N . ARG A 1 132 ? 5.162 -10.003 15.052 1.00 91.69 132 ARG A N 1
ATOM 1093 C CA . ARG A 1 132 ? 5.431 -10.307 13.644 1.00 91.69 132 ARG A CA 1
ATOM 1094 C C . ARG A 1 132 ? 4.126 -10.444 12.858 1.00 91.69 132 ARG A C 1
ATOM 1096 O O . ARG A 1 132 ? 3.262 -11.232 13.234 1.00 91.69 132 ARG A O 1
ATOM 1103 N N . TYR A 1 133 ? 4.065 -9.786 11.703 1.00 91.50 133 TYR A N 1
ATOM 1104 C CA . TYR A 1 133 ? 2.929 -9.804 10.783 1.00 91.50 133 TYR A CA 1
ATOM 1105 C C . TYR A 1 133 ? 3.386 -10.0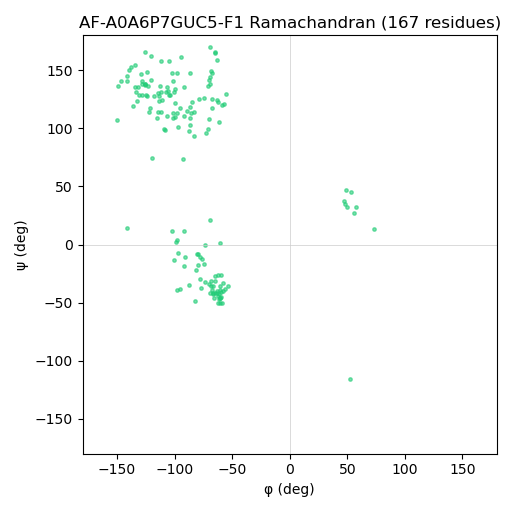25 9.331 1.00 91.50 133 TYR A C 1
ATOM 1107 O O . TYR A 1 133 ? 4.276 -9.312 8.879 1.00 91.50 133 TYR A O 1
ATOM 1115 N N . PRO A 1 134 ? 2.794 -10.954 8.564 1.00 92.44 134 PRO A N 1
ATOM 1116 C CA . PRO A 1 134 ? 1.963 -12.056 9.035 1.00 92.44 134 PRO A CA 1
ATOM 1117 C C . PRO A 1 134 ? 2.761 -13.025 9.928 1.00 92.44 134 PRO A C 1
ATOM 1119 O O . PRO A 1 134 ? 3.997 -13.073 9.896 1.00 92.44 134 PRO A O 1
ATOM 1122 N N . TYR A 1 135 ? 2.039 -13.795 10.748 1.00 91.06 135 TYR A N 1
ATOM 1123 C CA . TYR A 1 135 ? 2.645 -14.748 11.685 1.00 91.06 135 TYR A CA 1
ATOM 1124 C C . TYR A 1 135 ? 3.442 -15.839 10.953 1.00 91.06 135 TYR A C 1
ATOM 1126 O O . TYR A 1 135 ? 4.577 -16.140 11.323 1.00 91.06 135 TYR A O 1
ATOM 1134 N N . GLN A 1 136 ? 2.870 -16.383 9.878 1.00 92.19 136 GLN A N 1
ATOM 1135 C CA . GLN A 1 136 ? 3.509 -17.378 9.017 1.00 92.19 136 GLN A CA 1
ATOM 1136 C C . GLN A 1 136 ? 4.185 -16.721 7.810 1.00 92.19 136 GLN A C 1
ATOM 1138 O O . GLN A 1 136 ? 3.912 -15.569 7.475 1.00 92.19 136 GLN A O 1
ATOM 1143 N N . ASP A 1 137 ? 5.102 -17.448 7.177 1.00 93.88 137 ASP A N 1
ATOM 1144 C CA . ASP A 1 137 ? 5.643 -17.066 5.873 1.00 93.88 137 ASP A CA 1
ATOM 1145 C C . ASP A 1 137 ? 4.565 -17.247 4.792 1.00 93.88 137 ASP A C 1
ATOM 1147 O O . ASP A 1 137 ? 3.783 -18.197 4.837 1.00 93.88 137 ASP A O 1
ATOM 1151 N N . LEU A 1 138 ? 4.518 -16.325 3.831 1.00 93.69 138 LEU A N 1
ATOM 1152 C CA . LEU A 1 138 ? 3.536 -16.328 2.745 1.00 93.69 138 LEU A CA 1
ATOM 1153 C C . LEU A 1 138 ? 3.881 -17.344 1.649 1.00 93.69 138 LEU A C 1
ATOM 1155 O O . LEU A 1 138 ? 2.973 -17.866 1.010 1.00 93.69 138 LEU A O 1
ATOM 1159 N N . ASN A 1 139 ? 5.174 -17.632 1.449 1.00 94.56 139 ASN A N 1
ATOM 1160 C CA . ASN A 1 139 ? 5.692 -18.580 0.453 1.00 94.56 139 ASN A CA 1
ATOM 1161 C C . ASN A 1 139 ? 5.107 -18.361 -0.952 1.00 94.56 139 ASN A C 1
ATOM 1163 O O . ASN A 1 139 ? 4.672 -19.301 -1.622 1.00 94.56 139 ASN A O 1
ATOM 1167 N N . LEU A 1 140 ? 5.093 -17.097 -1.366 1.00 95.25 140 LEU A N 1
ATOM 1168 C CA . LEU A 1 140 ? 4.537 -16.634 -2.625 1.00 95.25 140 LEU A CA 1
ATOM 1169 C C . LEU A 1 140 ? 5.383 -17.103 -3.807 1.00 95.25 140 LEU A C 1
ATOM 1171 O O . LEU A 1 140 ? 6.614 -17.127 -3.747 1.00 95.25 140 LEU A O 1
ATOM 1175 N N . ASP A 1 141 ? 4.703 -17.421 -4.898 1.00 95.19 141 ASP A N 1
ATOM 1176 C CA . ASP A 1 141 ? 5.313 -17.716 -6.187 1.00 95.19 141 ASP A CA 1
ATOM 1177 C C . ASP A 1 141 ? 4.338 -17.304 -7.291 1.00 95.19 141 ASP A C 1
ATOM 1179 O O . ASP A 1 141 ? 3.298 -17.934 -7.493 1.00 95.19 141 ASP A O 1
ATOM 1183 N N . PHE A 1 142 ? 4.667 -16.208 -7.970 1.00 92.69 142 PHE A N 1
ATOM 1184 C CA . PHE A 1 142 ? 3.823 -15.628 -9.010 1.00 92.69 142 PHE A CA 1
ATOM 1185 C C . PHE A 1 142 ? 3.831 -16.448 -10.300 1.00 92.69 142 PHE A C 1
ATOM 1187 O O . PHE A 1 142 ? 2.784 -16.560 -10.934 1.00 92.69 142 PHE A O 1
ATOM 1194 N N . ASP A 1 143 ? 4.949 -17.098 -10.627 1.00 93.75 143 ASP A N 1
ATOM 1195 C CA . ASP A 1 143 ? 5.080 -17.924 -11.831 1.00 93.75 143 ASP A CA 1
ATOM 1196 C C . ASP A 1 143 ? 4.218 -19.190 -11.731 1.00 93.75 143 ASP A C 1
ATOM 1198 O O . ASP A 1 143 ? 3.599 -19.621 -12.703 1.00 93.75 143 ASP A O 1
ATOM 1202 N N . SER A 1 144 ? 4.112 -19.753 -10.524 1.00 93.62 144 SER A N 1
ATOM 1203 C CA . SER A 1 144 ? 3.263 -20.917 -10.237 1.00 93.62 144 SER A CA 1
ATOM 1204 C C . SER A 1 144 ? 1.843 -20.555 -9.774 1.00 93.62 144 SER A C 1
ATOM 1206 O O . SER A 1 144 ? 1.133 -21.424 -9.268 1.00 93.62 144 SER A O 1
ATOM 1208 N N . ASN A 1 145 ? 1.416 -19.291 -9.889 1.00 91.94 145 ASN A N 1
ATOM 1209 C CA . ASN A 1 145 ? 0.117 -18.792 -9.405 1.00 91.94 145 ASN A CA 1
ATOM 1210 C C . ASN A 1 145 ? -0.173 -19.036 -7.904 1.00 91.94 145 ASN A C 1
ATOM 1212 O O . ASN A 1 145 ? -1.326 -19.112 -7.473 1.00 91.94 145 ASN A O 1
ATOM 1216 N N . ARG A 1 146 ? 0.863 -19.136 -7.068 1.00 93.62 146 ARG A N 1
ATOM 1217 C CA . ARG A 1 146 ? 0.756 -19.302 -5.611 1.00 93.62 146 ARG A CA 1
ATOM 1218 C C . ARG A 1 146 ? 0.801 -17.945 -4.913 1.00 93.62 146 ARG A C 1
ATOM 1220 O O . ARG A 1 146 ? 1.790 -17.580 -4.287 1.00 93.62 146 ARG A O 1
ATOM 1227 N N . PHE A 1 147 ? -0.287 -17.192 -5.023 1.00 93.94 147 PHE A N 1
ATOM 1228 C CA . PHE A 1 147 ? -0.441 -15.882 -4.369 1.00 93.94 147 PHE A CA 1
ATOM 1229 C C . PHE A 1 147 ? -1.854 -15.635 -3.818 1.00 93.94 147 PHE A C 1
ATOM 1231 O O . PHE A 1 147 ? -2.194 -14.507 -3.464 1.00 93.94 147 PHE A O 1
ATOM 1238 N N . ALA A 1 148 ? -2.685 -16.678 -3.720 1.00 93.12 148 ALA A N 1
ATOM 1239 C CA . ALA A 1 148 ? -4.067 -16.577 -3.240 1.00 93.12 148 ALA A CA 1
ATOM 1240 C C . ALA A 1 148 ? -4.173 -15.901 -1.859 1.00 93.12 148 ALA A C 1
ATOM 1242 O O . ALA A 1 148 ? -5.070 -15.091 -1.635 1.00 93.12 148 ALA A O 1
ATOM 1243 N N . THR A 1 149 ? -3.201 -16.140 -0.975 1.00 92.88 149 THR A N 1
ATOM 1244 C CA . THR A 1 149 ? -3.126 -15.507 0.348 1.00 92.88 149 THR A CA 1
ATOM 1245 C C . THR A 1 149 ? -3.085 -13.977 0.272 1.00 92.88 149 THR A C 1
ATOM 1247 O O . THR A 1 149 ? -3.656 -13.310 1.128 1.00 92.88 149 THR A O 1
ATOM 1250 N N . LEU A 1 150 ? -2.471 -13.386 -0.764 1.00 93.25 150 LEU A N 1
ATOM 1251 C CA . LEU A 1 150 ? -2.479 -11.928 -0.944 1.00 93.25 150 LEU A CA 1
ATOM 1252 C C . LEU A 1 150 ? -3.880 -11.397 -1.262 1.00 93.25 150 LEU A C 1
ATOM 1254 O O . LEU A 1 150 ? -4.265 -10.346 -0.752 1.00 93.25 150 LEU A O 1
ATOM 1258 N N . TYR A 1 151 ? -4.651 -12.130 -2.069 1.00 92.31 151 TYR A N 1
ATOM 1259 C CA . TYR A 1 151 ? -6.034 -11.768 -2.383 1.00 92.31 151 TYR A CA 1
ATOM 1260 C C . TYR A 1 151 ? -6.929 -11.863 -1.152 1.00 92.31 151 TYR A C 1
ATOM 1262 O O . TYR A 1 151 ? -7.728 -10.962 -0.913 1.00 92.31 151 TYR A O 1
ATOM 1270 N N . GLU A 1 152 ? -6.756 -12.904 -0.339 1.00 93.25 152 GLU A N 1
ATOM 1271 C CA . GLU A 1 152 ? -7.468 -13.046 0.932 1.00 93.25 152 GLU A CA 1
ATOM 1272 C C . GLU A 1 152 ? -7.140 -11.891 1.892 1.00 93.25 152 GLU A C 1
ATOM 1274 O O . GLU A 1 152 ? -8.042 -11.248 2.431 1.00 93.25 152 GLU A O 1
ATOM 1279 N N . MET A 1 153 ? -5.855 -11.552 2.054 1.00 93.56 153 MET A N 1
ATOM 1280 C CA . MET A 1 153 ? -5.429 -10.407 2.867 1.00 93.56 153 MET A CA 1
ATOM 1281 C C . MET A 1 153 ? -6.040 -9.089 2.371 1.00 93.56 153 MET A C 1
ATOM 1283 O O . MET A 1 153 ? -6.464 -8.262 3.182 1.00 93.56 153 MET A O 1
ATOM 1287 N N . PHE A 1 154 ? -6.116 -8.893 1.052 1.00 92.19 154 PHE A N 1
ATOM 1288 C CA . PHE A 1 154 ? -6.727 -7.706 0.459 1.00 92.19 154 PHE A CA 1
ATOM 1289 C C . PHE A 1 154 ? -8.249 -7.662 0.656 1.00 92.19 154 PHE A C 1
ATOM 1291 O O . PHE A 1 154 ? -8.782 -6.611 1.011 1.00 92.19 154 PHE A O 1
ATOM 1298 N N . ALA A 1 155 ? -8.950 -8.787 0.493 1.00 92.31 155 ALA A N 1
ATOM 1299 C CA . ALA A 1 155 ? -10.388 -8.877 0.741 1.00 92.31 155 ALA A CA 1
ATOM 1300 C C . ALA A 1 155 ? -10.722 -8.552 2.208 1.00 92.31 155 ALA A C 1
ATOM 1302 O O . ALA A 1 155 ? -11.568 -7.699 2.481 1.00 92.31 155 ALA A O 1
ATOM 1303 N N . ASN A 1 156 ? -9.966 -9.130 3.148 1.00 92.19 156 ASN A N 1
ATOM 1304 C CA . ASN A 1 156 ? -10.100 -8.851 4.580 1.00 92.19 156 ASN A CA 1
ATOM 1305 C C . ASN A 1 156 ? -9.832 -7.372 4.906 1.00 92.19 156 ASN A C 1
ATOM 1307 O O . ASN A 1 156 ? -10.519 -6.769 5.737 1.00 92.19 156 ASN A O 1
ATOM 1311 N N . PHE A 1 157 ? -8.847 -6.757 4.238 1.00 91.75 157 PHE A N 1
ATOM 1312 C CA . PHE A 1 157 ? -8.615 -5.317 4.332 1.00 91.75 157 PHE A CA 1
ATOM 1313 C C . PHE A 1 157 ? -9.837 -4.525 3.859 1.00 91.75 157 PHE A C 1
ATOM 1315 O O . PHE A 1 157 ? -10.289 -3.645 4.592 1.00 91.75 157 PHE A O 1
ATOM 1322 N N . GLN A 1 158 ? -10.390 -4.829 2.681 1.00 91.19 158 GLN A N 1
ATOM 1323 C CA . GLN A 1 158 ? -11.534 -4.100 2.129 1.00 91.19 158 GLN A CA 1
ATOM 1324 C C . GLN A 1 158 ? -12.763 -4.181 3.037 1.00 91.19 158 GLN A C 1
ATOM 1326 O O . GLN A 1 158 ? -13.366 -3.145 3.336 1.00 91.19 158 GLN A O 1
ATOM 1331 N N . GLU A 1 159 ? -13.090 -5.374 3.534 1.00 89.69 159 GLU A N 1
ATOM 1332 C CA . GLU A 1 159 ? -14.196 -5.582 4.469 1.00 89.69 159 GLU A CA 1
ATOM 1333 C C . GLU A 1 159 ? -13.999 -4.757 5.747 1.00 89.69 159 GLU A C 1
ATOM 1335 O O . GLU A 1 159 ? -14.858 -3.963 6.136 1.00 89.69 159 GLU A O 1
ATOM 1340 N N . SER A 1 160 ? -12.818 -4.849 6.363 1.00 89.12 160 SER A N 1
ATOM 1341 C CA . SER A 1 160 ? -12.505 -4.111 7.588 1.00 89.12 160 SER A CA 1
ATOM 1342 C C . SER A 1 160 ? -12.434 -2.590 7.379 1.00 89.12 160 SER A C 1
ATOM 1344 O O . SER A 1 160 ? -12.724 -1.822 8.306 1.00 89.12 160 SER A O 1
ATOM 1346 N N . TYR A 1 161 ? -11.933 -2.131 6.233 1.00 88.75 161 TYR A N 1
ATOM 1347 C CA . TYR A 1 161 ? -11.653 -0.720 5.984 1.00 88.75 161 TYR A CA 1
ATOM 1348 C C . TYR A 1 161 ? -12.916 0.038 5.568 1.00 88.75 161 TYR A C 1
ATOM 1350 O O . TYR A 1 161 ? -13.229 1.077 6.160 1.00 88.75 161 TYR A O 1
ATOM 1358 N N . TYR A 1 162 ? -13.662 -0.506 4.604 1.00 86.69 162 TYR A N 1
ATOM 1359 C CA . TYR A 1 162 ? -14.869 0.113 4.058 1.00 86.69 162 TYR A CA 1
ATOM 1360 C C . TYR A 1 162 ? -16.152 -0.299 4.791 1.00 86.69 162 TYR A C 1
ATOM 1362 O O . TYR A 1 162 ? -17.182 0.340 4.591 1.00 86.69 162 TYR A O 1
ATOM 1370 N N . HIS A 1 163 ? -16.094 -1.302 5.676 1.00 81.19 163 HIS A N 1
ATOM 1371 C CA . HIS A 1 163 ? -17.271 -1.948 6.281 1.00 81.19 163 HIS A CA 1
ATOM 1372 C C . HIS A 1 163 ? -18.212 -2.537 5.219 1.00 81.19 163 HIS A C 1
ATOM 1374 O O . HIS A 1 163 ? -19.432 -2.540 5.381 1.00 81.19 163 HIS A O 1
ATOM 1380 N N . LEU A 1 164 ? -17.635 -3.003 4.108 1.00 69.88 164 LEU A N 1
ATOM 1381 C CA . LEU A 1 164 ? -18.360 -3.711 3.063 1.00 69.88 164 LEU A CA 1
ATOM 1382 C C . LEU A 1 164 ? -18.457 -5.172 3.487 1.00 69.88 164 LEU A C 1
ATOM 1384 O O . LEU A 1 164 ? -17.438 -5.844 3.583 1.00 69.88 164 LEU A O 1
ATOM 1388 N N . GLN 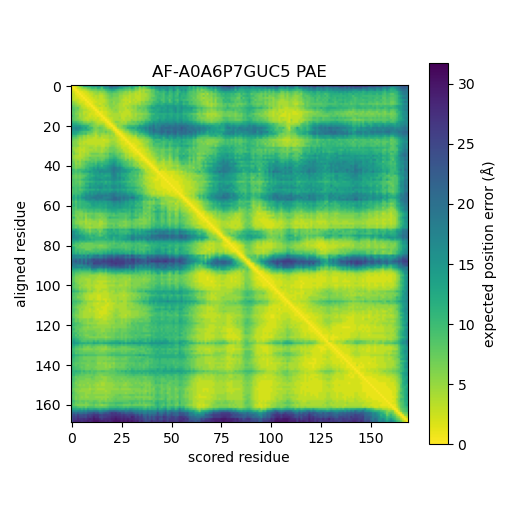A 1 165 ? -19.667 -5.660 3.753 1.00 56.00 165 GLN A N 1
ATOM 1389 C CA . GLN A 1 165 ? -19.876 -7.096 3.908 1.00 56.00 165 GLN A CA 1
ATOM 1390 C C . GLN A 1 165 ? -19.711 -7.737 2.534 1.00 56.00 165 GLN A C 1
ATOM 1392 O O . GLN A 1 165 ? -20.540 -7.544 1.642 1.00 56.00 165 GLN A O 1
ATOM 1397 N N . THR A 1 166 ? -18.613 -8.460 2.341 1.00 53.22 166 THR A N 1
ATOM 1398 C CA . THR A 1 166 ? -18.407 -9.243 1.128 1.00 53.22 166 THR A CA 1
ATOM 1399 C C . THR A 1 166 ? -19.335 -10.449 1.215 1.00 53.22 166 THR A C 1
ATOM 1401 O O . THR A 1 166 ? -19.024 -11.436 1.877 1.00 53.22 166 THR A O 1
ATOM 1404 N N . ASN A 1 167 ? -20.514 -10.362 0.597 1.00 46.50 167 ASN A N 1
ATOM 1405 C CA . ASN A 1 167 ? -2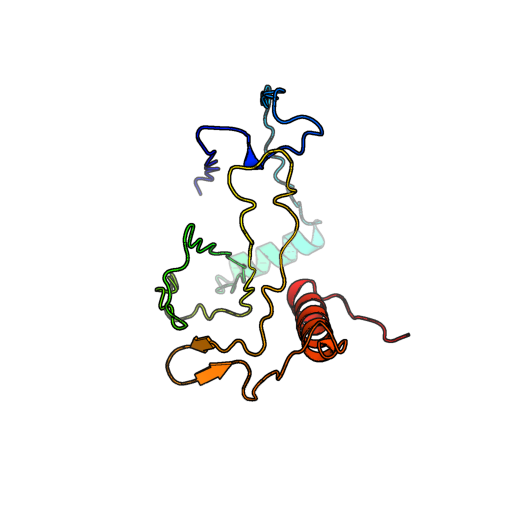1.376 -11.528 0.431 1.00 46.50 167 ASN A CA 1
ATOM 1406 C C . ASN A 1 167 ? -20.609 -12.545 -0.421 1.00 46.50 167 ASN A C 1
ATOM 1408 O O . ASN A 1 167 ? -20.430 -12.337 -1.623 1.00 46.50 167 ASN A O 1
ATOM 1412 N N . GLN A 1 168 ? -20.114 -13.609 0.214 1.00 42.66 168 GLN A N 1
ATOM 1413 C CA . GLN A 1 168 ? -19.549 -14.750 -0.495 1.00 42.66 168 GLN A CA 1
ATOM 1414 C C . GLN A 1 168 ? -20.630 -15.292 -1.440 1.00 42.66 168 GLN A C 1
ATOM 1416 O O . GLN A 1 168 ? -21.744 -15.585 -1.002 1.00 42.66 168 GLN A O 1
ATOM 1421 N N . SER A 1 169 ? -20.316 -15.303 -2.736 1.00 33.47 169 SER A N 1
ATOM 1422 C CA . SER A 1 169 ? -21.158 -15.855 -3.805 1.00 33.47 169 SER A CA 1
ATOM 1423 C C . SER A 1 169 ? -20.845 -17.329 -3.997 1.00 33.47 169 SER A C 1
ATOM 1425 O O . SER A 1 169 ? -19.636 -17.652 -3.959 1.00 33.47 169 SER A O 1
#

Organism: NCBI:txid50390

pLDDT: mean 84.62, std 10.32, range [33.47, 95.25]